Protein AF-A0A7X0R5Z8-F1 (afdb_monomer)

pLDDT: mean 80.59, std 20.73, range [41.16, 98.31]

Radius of gyration: 20.76 Å; Cα contacts (8 Å, |Δi|>4): 63; chains: 1; bounding box: 54×46×44 Å

Secondary structure (DSSP, 8-state):
--SSSSSHHHHHTTSTT-S-SS---TT-HHHHHHHHHHHHHHHHHHHHHHHHHHHS--HHHHHHHHHHHHHHHHHHHHH--HHHHHHHHHHHHHHTT--STT-

Structure (mmCIF, N/CA/C/O backbone):
data_AF-A0A7X0R5Z8-F1
#
_entry.id   AF-A0A7X0R5Z8-F1
#
loop_
_atom_site.group_PDB
_atom_site.id
_atom_site.type_symbol
_atom_site.label_atom_id
_atom_site.label_alt_id
_atom_site.label_comp_id
_atom_site.label_asym_id
_atom_site.label_entity_id
_atom_site.label_seq_id
_atom_site.pdbx_PDB_ins_code
_atom_site.Cartn_x
_atom_site.Cartn_y
_atom_site.Cartn_z
_atom_site.occupancy
_atom_site.B_iso_or_equiv
_atom_site.auth_seq_id
_atom_site.auth_comp_id
_atom_site.auth_asym_id
_atom_site.auth_atom_id
_atom_site.pdbx_PDB_model_num
ATOM 1 N N . MET A 1 1 ? -44.153 -33.534 17.434 1.00 44.78 1 MET A N 1
ATOM 2 C CA . MET A 1 1 ? -42.800 -33.038 17.105 1.00 44.78 1 MET A CA 1
ATOM 3 C C . MET A 1 1 ? -42.801 -31.515 17.206 1.00 44.78 1 MET A C 1
ATOM 5 O O . MET A 1 1 ? -42.947 -30.812 16.221 1.00 44.78 1 MET A O 1
ATOM 9 N N . LYS A 1 2 ? -42.772 -31.022 18.443 1.00 49.31 2 LYS A N 1
ATOM 10 C CA . LYS A 1 2 ? -42.587 -29.617 18.837 1.00 49.31 2 LYS A CA 1
ATOM 11 C C . LYS A 1 2 ? -41.227 -29.592 19.552 1.00 49.31 2 LYS A C 1
ATOM 13 O O . LYS A 1 2 ? -40.881 -30.630 20.099 1.00 49.31 2 LYS A O 1
ATOM 18 N N . HIS A 1 3 ? -40.495 -28.477 19.535 1.00 52.97 3 HIS A N 1
ATOM 19 C CA . HIS A 1 3 ? -39.252 -28.188 20.297 1.00 52.97 3 HIS A CA 1
ATOM 20 C C . HIS A 1 3 ? -37.942 -27.953 19.521 1.00 52.97 3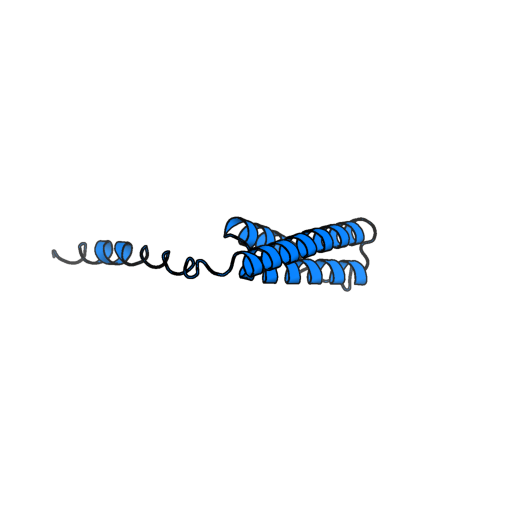 HIS A C 1
ATOM 22 O O . HIS A 1 3 ? -36.965 -27.591 20.162 1.00 52.97 3 HIS A O 1
ATOM 28 N N . LEU A 1 4 ? -37.892 -28.018 18.184 1.00 54.88 4 LEU A N 1
ATOM 29 C CA . LEU A 1 4 ? -36.639 -27.701 17.460 1.00 54.88 4 LEU A CA 1
ATOM 30 C C . LEU A 1 4 ? -36.526 -26.247 16.958 1.00 54.88 4 LEU A C 1
ATOM 32 O O . LEU A 1 4 ? -35.419 -25.768 16.746 1.00 54.88 4 LEU A O 1
ATOM 36 N N . ASN A 1 5 ? -37.628 -25.494 16.862 1.00 53.09 5 ASN A N 1
ATOM 37 C CA . ASN A 1 5 ? -37.590 -24.126 16.313 1.00 53.09 5 ASN A CA 1
ATOM 38 C C . ASN A 1 5 ? -37.266 -23.013 17.322 1.00 53.09 5 ASN A C 1
ATOM 40 O O . ASN A 1 5 ? -37.018 -21.886 16.908 1.00 53.09 5 ASN A O 1
ATOM 44 N N . SER A 1 6 ? -37.271 -23.286 18.630 1.00 51.12 6 SER A N 1
ATOM 45 C CA . SER A 1 6 ? -37.076 -22.227 19.638 1.00 51.12 6 SER A CA 1
ATOM 46 C C . SER A 1 6 ? -35.611 -22.003 20.022 1.00 51.12 6 SER A C 1
ATOM 48 O O . SER A 1 6 ? -35.294 -20.962 20.588 1.00 51.12 6 SER A O 1
ATOM 50 N N . PHE A 1 7 ? -34.719 -22.953 19.722 1.00 53.94 7 PHE A N 1
ATOM 51 C CA . PHE A 1 7 ? -33.297 -22.856 20.074 1.00 53.94 7 PHE A CA 1
ATOM 52 C C . PHE A 1 7 ? -32.477 -22.055 19.055 1.00 53.94 7 PHE A C 1
ATOM 54 O O . PHE A 1 7 ? -31.481 -21.440 19.423 1.00 53.94 7 PHE A O 1
ATOM 61 N N . LEU A 1 8 ? -32.909 -22.006 17.789 1.00 53.72 8 LEU A N 1
ATOM 62 C CA . LEU A 1 8 ? -32.166 -21.313 16.732 1.00 53.72 8 LEU A CA 1
ATOM 63 C C . LEU A 1 8 ? -32.242 -19.781 16.855 1.00 53.72 8 LEU A C 1
ATOM 65 O O . LEU A 1 8 ? -31.286 -19.087 16.527 1.00 53.72 8 LEU A O 1
ATOM 69 N N . LEU A 1 9 ? -33.355 -19.251 17.371 1.00 53.16 9 LEU A N 1
ATOM 70 C CA . LEU A 1 9 ? -33.554 -17.806 17.547 1.00 53.16 9 LEU A CA 1
ATOM 71 C C . LEU A 1 9 ? -32.780 -17.228 18.742 1.00 53.16 9 LEU A C 1
ATOM 73 O O . LEU A 1 9 ? -32.497 -16.035 18.762 1.00 53.16 9 LEU A O 1
ATOM 77 N N . LEU A 1 10 ? -32.398 -18.063 19.713 1.00 51.91 10 LEU A N 1
ATOM 78 C CA . LEU A 1 10 ? -31.675 -17.623 20.912 1.00 51.91 10 LEU A CA 1
ATOM 79 C C . LEU A 1 10 ? -30.160 -17.478 20.663 1.00 51.91 10 LEU A C 1
ATOM 81 O O . LEU A 1 10 ? -29.494 -16.703 21.341 1.00 51.91 10 LEU A O 1
ATOM 85 N N . LEU A 1 11 ? -29.629 -18.166 19.644 1.00 53.34 11 LEU A N 1
ATOM 86 C CA . LEU A 1 11 ? -28.219 -18.103 19.237 1.00 53.34 11 LEU A CA 1
ATOM 87 C C . LEU A 1 11 ? -27.870 -16.853 18.414 1.00 53.34 11 LEU A C 1
ATOM 89 O O . LEU A 1 11 ? -26.731 -16.403 18.459 1.00 53.34 11 LEU A O 1
ATOM 93 N N . VAL A 1 12 ? -28.836 -16.253 17.712 1.00 55.41 12 VAL A N 1
ATOM 94 C CA . VAL A 1 12 ? -28.603 -15.040 16.900 1.00 55.41 12 VAL A CA 1
ATOM 95 C C . VAL A 1 12 ? -28.500 -13.779 17.771 1.00 55.41 12 VAL A C 1
ATOM 97 O O . VAL A 1 12 ? -27.818 -12.830 17.401 1.00 55.41 12 VAL A O 1
ATOM 100 N N . ALA A 1 13 ? -29.093 -13.782 18.970 1.00 52.44 13 ALA A N 1
ATOM 101 C CA . ALA A 1 13 ? -29.025 -12.652 19.900 1.00 52.44 13 ALA A CA 1
ATOM 102 C C . ALA A 1 13 ? -27.712 -12.581 20.710 1.00 52.44 13 ALA A C 1
ATOM 104 O O . ALA A 1 13 ? -27.446 -11.560 21.340 1.00 52.44 13 ALA A O 1
ATOM 105 N N . LEU A 1 14 ? -26.884 -13.636 20.704 1.00 50.44 14 LEU A N 1
ATOM 106 C CA . LEU A 1 14 ? -25.668 -13.702 21.528 1.00 50.44 14 LEU A CA 1
ATOM 107 C C . LEU A 1 14 ? -24.413 -13.101 20.872 1.00 50.44 14 LEU A C 1
ATOM 109 O O . LEU A 1 14 ? -23.417 -12.903 21.563 1.00 50.44 14 LEU A O 1
ATOM 113 N N . PHE A 1 15 ? -24.443 -12.780 19.574 1.00 53.62 15 PHE A N 1
ATOM 114 C CA . PHE A 1 15 ? -23.264 -12.271 18.854 1.00 53.62 15 PHE A CA 1
ATOM 115 C C . PHE A 1 15 ? -23.229 -10.745 18.679 1.00 53.62 15 PHE A C 1
ATOM 117 O O . PHE A 1 15 ? -22.229 -10.215 18.205 1.00 53.62 15 PHE A O 1
ATOM 124 N N . CYS A 1 16 ? -24.257 -10.009 19.114 1.00 48.53 16 CYS A N 1
ATOM 125 C CA . CYS A 1 16 ? -24.248 -8.539 19.060 1.00 48.53 16 CYS A CA 1
ATOM 126 C C . CYS A 1 16 ? -23.546 -7.870 20.258 1.00 48.53 16 CYS A C 1
ATOM 128 O O . CYS A 1 16 ? -23.443 -6.648 20.296 1.00 48.53 16 CYS A O 1
ATOM 130 N N . SER A 1 17 ? -23.037 -8.641 21.225 1.00 51.53 17 SER A N 1
ATOM 131 C CA . SER A 1 17 ? -22.504 -8.104 22.489 1.00 51.53 17 SER A CA 1
ATOM 132 C C . SER A 1 17 ? -20.979 -7.926 22.534 1.00 51.53 17 SER A C 1
ATOM 134 O O . SER A 1 17 ? -20.441 -7.631 23.596 1.00 51.53 17 SER A O 1
ATOM 136 N N . VAL A 1 18 ? -20.264 -8.068 21.411 1.00 51.22 18 VAL A N 1
ATOM 137 C CA . VAL A 1 18 ? -18.798 -7.852 21.329 1.00 51.22 18 VAL A CA 1
ATOM 138 C C . VAL A 1 18 ? -18.397 -6.521 20.676 1.00 51.22 18 VAL A C 1
ATOM 140 O O . VAL A 1 18 ? -17.259 -6.353 20.258 1.00 51.22 18 VAL A O 1
ATOM 143 N N . ALA A 1 19 ? -19.296 -5.534 20.638 1.00 50.84 19 ALA A N 1
ATOM 144 C CA . ALA A 1 19 ? -18.992 -4.184 20.145 1.00 50.84 19 ALA A CA 1
ATOM 145 C C . ALA A 1 19 ? -18.701 -3.155 21.264 1.00 50.84 19 ALA A C 1
ATOM 147 O O . ALA A 1 19 ? -18.894 -1.961 21.059 1.00 50.84 19 ALA A O 1
ATOM 148 N N . LEU A 1 20 ? -18.270 -3.585 22.459 1.00 51.44 20 LEU A N 1
ATOM 149 C CA . LEU A 1 20 ? -18.089 -2.694 23.623 1.00 51.44 20 LEU A CA 1
ATOM 150 C C . LEU A 1 20 ? -16.739 -2.833 24.351 1.00 51.44 20 LEU A C 1
ATOM 152 O O . LEU A 1 20 ? -16.648 -2.550 25.542 1.00 51.44 20 LEU A O 1
ATOM 156 N N . THR A 1 21 ? -15.661 -3.202 23.654 1.00 53.50 21 THR A N 1
ATOM 157 C CA . THR A 1 21 ? -14.296 -3.100 24.213 1.00 53.50 21 THR A CA 1
ATOM 158 C C . THR A 1 21 ? -13.301 -2.503 23.212 1.00 53.50 21 THR A C 1
ATOM 160 O O . THR A 1 21 ? -12.279 -3.102 22.904 1.00 53.50 21 THR A O 1
ATOM 163 N N . SER A 1 22 ? -13.593 -1.316 22.684 1.00 44.59 22 SER A N 1
ATOM 164 C CA . SER A 1 22 ? -12.546 -0.412 22.180 1.00 44.59 22 SER A CA 1
ATOM 165 C C . SER A 1 22 ? -12.940 1.040 22.433 1.00 44.59 22 SER A C 1
ATOM 167 O O . SER 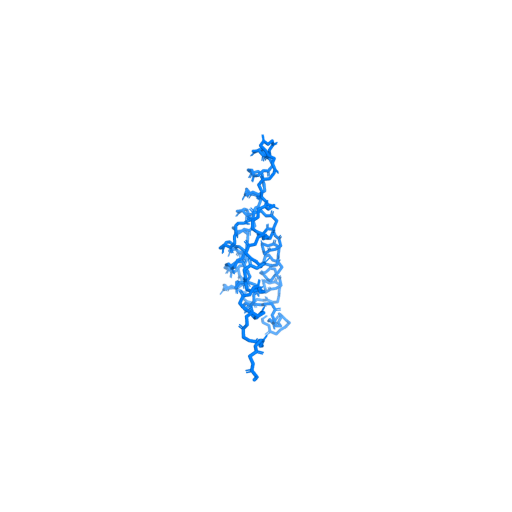A 1 22 ? -12.990 1.863 21.530 1.00 44.59 22 SER A O 1
ATOM 169 N N . CYS A 1 23 ? -13.296 1.341 23.676 1.00 54.62 23 CYS A N 1
ATOM 170 C CA . CYS A 1 23 ? -13.256 2.706 24.185 1.00 54.62 23 CYS A CA 1
ATOM 171 C C . CYS A 1 23 ? -12.991 2.623 25.692 1.00 54.62 23 CYS A C 1
ATOM 173 O O . CYS A 1 23 ? -13.857 2.872 26.525 1.00 54.62 23 CYS A O 1
ATOM 175 N N . LEU A 1 24 ? -11.811 2.104 26.035 1.00 44.31 24 LEU A N 1
ATOM 176 C CA . LEU A 1 24 ? -11.250 2.173 27.378 1.00 44.31 24 LEU A CA 1
ATOM 177 C C . LEU A 1 24 ? -10.036 3.087 27.283 1.00 44.31 24 LEU A C 1
ATOM 179 O O . LEU A 1 24 ? -9.053 2.709 26.654 1.00 44.31 24 LEU A O 1
ATOM 183 N N . GLY A 1 25 ? -10.116 4.250 27.923 1.00 41.25 25 GLY A N 1
ATOM 184 C CA . GLY A 1 25 ? -8.945 5.069 28.219 1.00 41.25 25 GLY A CA 1
ATOM 185 C C . GLY A 1 25 ? -9.080 6.507 27.756 1.00 41.25 25 GLY A C 1
ATOM 186 O O . GLY A 1 25 ? -8.553 6.882 26.717 1.00 41.25 25 GLY A O 1
ATOM 187 N N . ASP A 1 26 ? -9.734 7.308 28.586 1.00 43.34 26 ASP A N 1
ATOM 188 C CA . ASP A 1 26 ? -9.807 8.774 28.553 1.00 43.34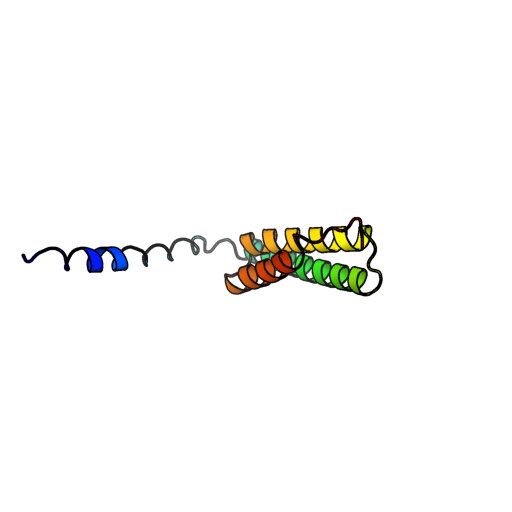 26 ASP A CA 1
ATOM 189 C C . ASP A 1 26 ? -8.433 9.423 28.891 1.00 43.34 26 ASP A C 1
ATOM 191 O O . ASP A 1 26 ? -8.351 10.366 29.668 1.00 43.34 26 ASP A O 1
ATOM 195 N N . ASP A 1 27 ? -7.332 8.858 28.370 1.00 41.16 27 ASP A N 1
ATOM 196 C CA . ASP A 1 27 ? -5.936 9.205 28.715 1.00 41.16 27 ASP A CA 1
ATOM 197 C C . ASP A 1 27 ? -4.978 9.173 27.494 1.00 41.16 27 ASP A C 1
ATOM 199 O O . ASP A 1 27 ? -3.761 9.300 27.630 1.00 41.16 27 ASP A O 1
ATOM 203 N N . ASP A 1 28 ? -5.510 8.992 26.276 1.00 48.00 28 ASP A N 1
ATOM 204 C CA . ASP A 1 28 ? -4.735 8.767 25.041 1.00 48.00 28 ASP A CA 1
ATOM 205 C C . ASP A 1 28 ? -4.936 9.855 23.968 1.00 48.00 28 ASP A C 1
ATOM 207 O O . ASP A 1 28 ? -4.643 9.629 22.794 1.00 48.00 28 ASP A O 1
ATOM 211 N N . GLU A 1 29 ? -5.390 11.061 24.325 1.00 51.78 29 GLU A N 1
ATOM 212 C CA . GLU A 1 29 ? -5.560 12.136 23.332 1.00 51.78 29 GLU A CA 1
ATOM 213 C C . GLU A 1 29 ? -4.264 12.463 22.567 1.00 51.78 29 GLU A C 1
ATOM 215 O O . GLU A 1 29 ? -4.323 12.742 21.370 1.00 51.78 29 GLU A O 1
ATOM 220 N N . ASP A 1 30 ? -3.096 12.372 23.210 1.00 52.53 30 ASP A N 1
ATOM 221 C CA . ASP A 1 30 ? -1.807 12.613 22.547 1.00 52.53 30 ASP A CA 1
ATOM 222 C C . ASP A 1 30 ? -1.322 11.407 21.725 1.00 52.53 30 ASP A C 1
ATOM 224 O O . ASP A 1 30 ? -0.769 11.581 20.635 1.00 52.53 30 ASP A O 1
ATOM 228 N N . LYS A 1 31 ? -1.576 10.170 22.181 1.00 53.31 31 LYS A N 1
ATOM 229 C CA . LYS A 1 31 ? -1.209 8.966 21.414 1.00 53.31 31 LYS A CA 1
ATOM 230 C C . LYS A 1 31 ? -2.113 8.768 20.201 1.00 53.31 31 LYS A C 1
ATOM 232 O O . LYS A 1 31 ? -1.622 8.405 19.137 1.00 53.31 31 LYS A O 1
ATOM 237 N N . GLY A 1 32 ? -3.411 9.040 20.336 1.00 61.34 32 GLY A N 1
ATOM 238 C CA . GLY A 1 32 ? -4.386 8.973 19.248 1.00 61.34 32 GLY A CA 1
ATOM 239 C C . GLY A 1 32 ? -4.117 10.013 18.159 1.00 61.34 32 GLY A C 1
ATOM 240 O O . GLY A 1 32 ? -4.146 9.670 16.975 1.00 61.34 32 GLY A O 1
ATOM 241 N N . LYS A 1 33 ? -3.763 11.252 18.542 1.00 68.88 33 LYS A N 1
ATOM 242 C CA . LYS A 1 33 ? -3.339 12.302 17.596 1.00 68.88 33 LYS A CA 1
ATOM 243 C C . LYS A 1 33 ? -2.082 11.885 16.832 1.00 68.88 33 LYS A C 1
ATOM 245 O O . LYS A 1 33 ? -2.107 11.887 15.605 1.00 68.88 33 LYS A O 1
ATOM 250 N N . SER A 1 34 ? -1.049 11.406 17.528 1.00 85.25 34 SER A N 1
ATOM 251 C CA . SER A 1 34 ? 0.180 10.915 16.886 1.00 85.25 34 SER A CA 1
ATOM 252 C C . SER A 1 34 ? -0.071 9.707 15.965 1.00 85.25 34 SER A C 1
ATOM 254 O O . SER A 1 34 ? 0.456 9.656 14.855 1.00 85.25 34 SER A O 1
ATOM 256 N N . CYS A 1 35 ? -0.940 8.767 16.358 1.00 88.06 35 CYS A N 1
ATOM 257 C CA . CYS A 1 35 ? -1.301 7.605 15.534 1.00 88.06 35 CYS A CA 1
ATOM 258 C C . CYS A 1 35 ? -1.977 8.031 14.221 1.00 88.06 35 CYS A C 1
ATOM 260 O O . CYS A 1 35 ? -1.627 7.538 13.146 1.00 88.06 35 CYS A O 1
ATOM 262 N N . MET A 1 36 ? -2.928 8.968 14.302 1.00 90.94 36 MET A N 1
ATOM 263 C CA . MET A 1 36 ? -3.640 9.497 13.138 1.00 90.94 36 MET A CA 1
ATOM 264 C C . MET A 1 36 ? -2.749 10.361 12.244 1.00 90.94 36 MET A C 1
ATOM 266 O O . MET A 1 36 ? -2.877 10.309 11.021 1.00 90.94 36 MET A O 1
ATOM 270 N N . GLU A 1 37 ? -1.821 11.126 12.816 1.00 93.06 37 GLU A N 1
ATOM 271 C CA . GLU A 1 37 ? -0.814 11.873 12.058 1.00 93.06 37 GLU A CA 1
ATOM 272 C C . GLU A 1 37 ? 0.100 10.938 11.261 1.00 93.06 37 GLU A C 1
ATOM 274 O O . GLU A 1 37 ? 0.299 11.144 10.062 1.00 93.06 37 GLU A O 1
ATOM 279 N N . GLU A 1 38 ? 0.593 9.865 11.884 1.00 93.25 38 GLU A N 1
ATOM 280 C CA . GLU A 1 38 ? 1.393 8.843 11.206 1.00 93.25 38 GLU A CA 1
ATOM 281 C C . GLU A 1 38 ? 0.596 8.115 10.115 1.00 93.25 38 GLU A C 1
ATOM 283 O O . GLU A 1 38 ? 1.124 7.855 9.030 1.00 93.25 38 GLU A O 1
ATOM 288 N N . LEU A 1 39 ? -0.684 7.817 10.365 1.00 93.56 39 LEU A N 1
ATOM 289 C CA . LEU A 1 39 ? -1.572 7.223 9.366 1.00 93.56 39 LEU A CA 1
ATOM 290 C C . LEU A 1 39 ? -1.748 8.144 8.151 1.00 93.56 39 LEU A C 1
ATOM 292 O O . LEU A 1 39 ? -1.616 7.697 7.011 1.00 93.56 39 LEU A O 1
ATOM 296 N N . ASN A 1 40 ? -1.997 9.434 8.382 1.00 93.38 40 ASN A N 1
ATOM 297 C CA . ASN A 1 40 ? -2.138 10.430 7.320 1.00 93.38 40 ASN A CA 1
ATOM 298 C C . ASN A 1 40 ? -0.831 10.630 6.539 1.00 93.38 40 ASN A C 1
ATOM 300 O O . ASN A 1 40 ? -0.853 10.768 5.313 1.00 93.38 40 ASN A O 1
ATOM 304 N N . ALA A 1 41 ? 0.315 10.605 7.223 1.00 95.62 41 ALA A N 1
ATOM 305 C CA . ALA A 1 41 ? 1.619 10.656 6.575 1.00 95.62 41 ALA A CA 1
ATOM 306 C C . ALA A 1 41 ? 1.829 9.444 5.653 1.00 95.62 41 ALA A C 1
ATOM 308 O O . ALA A 1 41 ? 2.236 9.613 4.502 1.00 95.62 41 ALA A O 1
ATOM 309 N N . LEU A 1 42 ? 1.481 8.237 6.110 1.00 96.25 42 LEU A N 1
ATOM 310 C CA . LEU A 1 42 ? 1.539 7.030 5.282 1.00 96.25 42 LEU A CA 1
ATOM 311 C C . LEU A 1 42 ? 0.564 7.078 4.103 1.00 96.25 42 LEU A C 1
ATOM 313 O O . LEU A 1 42 ? 0.941 6.667 3.009 1.00 96.25 42 LEU A O 1
ATOM 317 N N . ALA A 1 43 ? -0.639 7.630 4.278 1.00 94.44 43 ALA A N 1
ATOM 318 C CA . ALA A 1 43 ? -1.583 7.829 3.178 1.00 94.44 43 ALA A CA 1
ATOM 319 C C . ALA A 1 43 ? -0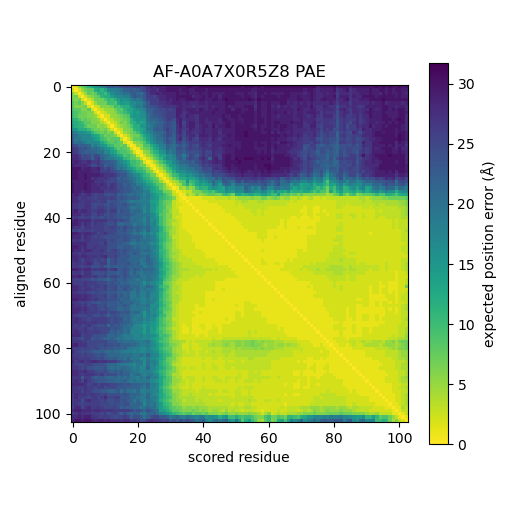.989 8.730 2.079 1.00 94.44 43 ALA A C 1
ATOM 321 O O . ALA A 1 43 ? -1.058 8.398 0.893 1.00 94.44 43 ALA A O 1
ATOM 322 N N . LYS A 1 44 ? -0.342 9.840 2.469 1.00 97.19 44 LYS A 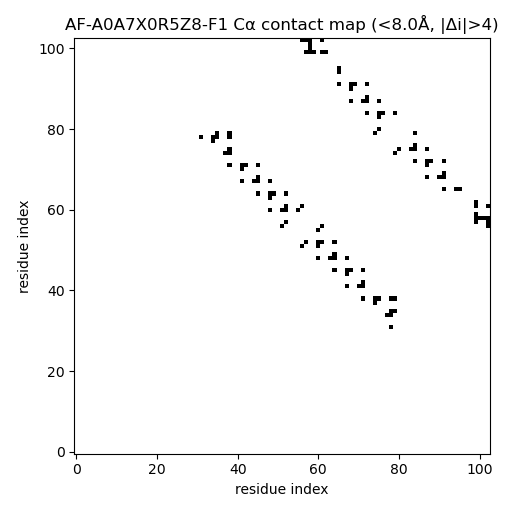N 1
ATOM 323 C CA . LYS A 1 44 ? 0.348 10.751 1.541 1.00 97.19 44 LYS A CA 1
ATOM 324 C C . LYS A 1 44 ? 1.494 10.053 0.813 1.00 97.19 44 LYS A C 1
ATOM 326 O O . LYS A 1 44 ? 1.589 10.155 -0.406 1.00 97.19 44 LYS A O 1
ATOM 331 N N . VAL A 1 45 ? 2.334 9.320 1.543 1.00 97.62 45 VAL A N 1
ATOM 332 C CA . VAL A 1 45 ? 3.452 8.569 0.954 1.00 97.62 45 VAL A CA 1
ATOM 333 C C . VAL A 1 45 ? 2.940 7.496 -0.010 1.00 97.62 45 VAL A C 1
ATOM 335 O O . VAL A 1 45 ? 3.470 7.366 -1.111 1.00 97.62 45 VAL A O 1
ATOM 338 N N . ASN A 1 46 ? 1.878 6.771 0.350 1.00 97.19 46 ASN A N 1
ATOM 339 C CA . ASN A 1 46 ? 1.264 5.776 -0.526 1.00 97.19 46 ASN A CA 1
ATOM 340 C C . ASN A 1 46 ? 0.742 6.403 -1.827 1.00 97.19 46 ASN A C 1
ATOM 342 O O . ASN A 1 46 ? 0.979 5.874 -2.914 1.00 97.19 46 ASN A O 1
ATOM 346 N N . TYR A 1 47 ? 0.095 7.567 -1.736 1.00 96.88 47 TYR A N 1
ATOM 347 C CA . TYR A 1 47 ? -0.336 8.326 -2.909 1.00 96.88 47 TYR A CA 1
ATOM 348 C C . TYR A 1 47 ? 0.849 8.756 -3.788 1.00 96.88 47 TYR A C 1
ATOM 350 O O . TYR A 1 47 ? 0.827 8.543 -4.998 1.00 96.88 47 TYR A O 1
ATOM 358 N N . GLU A 1 48 ? 1.914 9.297 -3.192 1.00 98.31 48 GLU A N 1
ATOM 359 C CA . GLU A 1 48 ? 3.125 9.695 -3.921 1.00 98.31 48 GLU A CA 1
A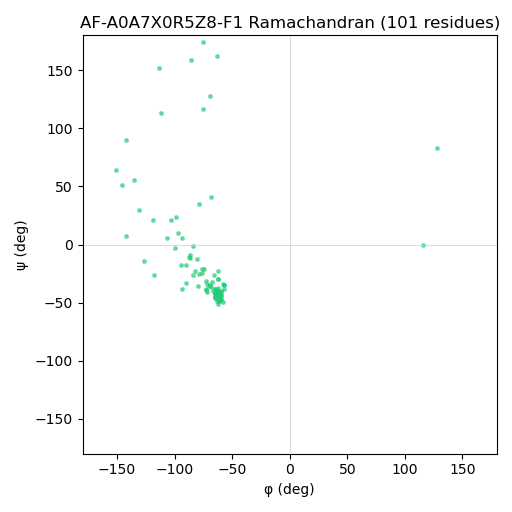TOM 360 C C . GLU A 1 48 ? 3.775 8.510 -4.654 1.00 98.31 48 GLU A C 1
ATOM 362 O O . GLU A 1 48 ? 4.181 8.653 -5.807 1.00 98.31 48 GLU A O 1
ATOM 367 N N . LYS A 1 49 ? 3.839 7.326 -4.031 1.00 98.00 49 LYS A N 1
ATOM 368 C CA . LYS A 1 49 ? 4.374 6.114 -4.676 1.00 98.00 49 LYS A CA 1
ATOM 369 C C . LYS A 1 49 ? 3.449 5.542 -5.741 1.00 98.00 49 LYS A C 1
ATOM 371 O O . LYS A 1 49 ? 3.937 5.093 -6.774 1.00 98.00 49 LYS A O 1
ATOM 376 N N . THR A 1 50 ? 2.138 5.646 -5.547 1.00 97.25 50 THR A N 1
ATOM 377 C CA . THR A 1 50 ? 1.153 5.308 -6.582 1.00 97.25 50 THR A CA 1
ATOM 378 C C . THR A 1 50 ? 1.328 6.196 -7.815 1.00 97.25 50 THR A C 1
ATOM 380 O O . THR A 1 50 ? 1.354 5.695 -8.936 1.00 97.25 50 THR A O 1
ATOM 383 N N . LEU A 1 51 ? 1.517 7.508 -7.628 1.00 98.12 51 LEU A N 1
ATOM 384 C CA . LEU A 1 51 ? 1.809 8.428 -8.730 1.00 98.12 51 LEU A CA 1
ATOM 385 C C . LEU A 1 51 ? 3.152 8.130 -9.399 1.00 98.12 51 LEU A C 1
ATOM 387 O O . LEU A 1 51 ? 3.234 8.173 -10.624 1.00 98.12 51 LEU A O 1
ATOM 391 N N . ALA A 1 52 ? 4.197 7.841 -8.620 1.00 97.94 52 ALA A N 1
ATOM 392 C CA . ALA A 1 52 ? 5.507 7.492 -9.164 1.00 97.94 52 ALA A CA 1
ATOM 393 C C . ALA A 1 52 ? 5.410 6.266 -10.081 1.00 97.94 52 ALA A C 1
ATOM 395 O O . ALA A 1 52 ? 5.829 6.342 -11.230 1.00 97.94 52 ALA A O 1
ATOM 396 N N . PHE A 1 53 ? 4.758 5.195 -9.620 1.00 97.12 53 PHE A N 1
A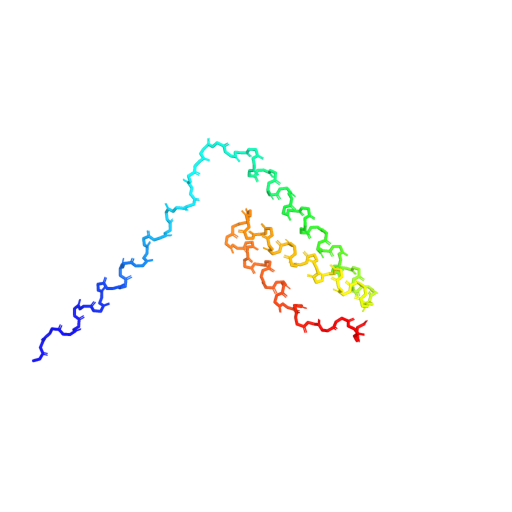TOM 397 C CA . PHE A 1 53 ? 4.509 4.006 -10.432 1.00 97.12 53 PHE A CA 1
ATOM 398 C C . PHE A 1 53 ? 3.615 4.292 -11.649 1.00 97.12 53 PHE A C 1
ATOM 400 O O . PHE A 1 53 ? 3.891 3.817 -12.744 1.00 97.12 53 PHE A O 1
ATOM 407 N N . SER A 1 54 ? 2.570 5.111 -11.496 1.00 96.69 54 SER A N 1
ATOM 408 C CA . SER A 1 54 ? 1.697 5.483 -12.618 1.00 96.69 54 SER A CA 1
ATOM 409 C C . SER A 1 54 ? 2.429 6.255 -13.720 1.00 96.69 54 SER A C 1
ATOM 411 O O . SER A 1 54 ? 2.006 6.193 -14.873 1.00 96.69 54 SER A O 1
ATOM 413 N N . ASN A 1 55 ? 3.465 7.018 -13.369 1.00 97.94 55 ASN A N 1
ATOM 414 C CA . ASN A 1 55 ? 4.256 7.796 -14.321 1.00 97.94 55 ASN A CA 1
ATOM 415 C C . ASN A 1 55 ? 5.444 7.002 -14.882 1.00 97.94 55 ASN A C 1
ATOM 417 O O . ASN A 1 55 ? 5.824 7.215 -16.030 1.00 97.94 55 ASN A O 1
ATOM 421 N N . ASP A 1 56 ? 6.028 6.118 -14.074 1.00 97.38 56 ASP A N 1
ATOM 422 C CA . ASP A 1 56 ? 7.206 5.321 -14.401 1.00 97.38 56 ASP A CA 1
ATOM 423 C C . ASP A 1 56 ? 7.055 3.908 -13.804 1.00 97.38 56 ASP A C 1
ATOM 425 O O . ASP A 1 56 ? 7.421 3.683 -12.645 1.00 97.38 56 ASP A O 1
ATOM 429 N N . PRO A 1 57 ? 6.468 2.952 -14.546 1.00 95.62 57 PRO A N 1
ATOM 430 C CA . PRO A 1 57 ? 5.996 1.685 -13.994 1.00 95.62 57 PRO A CA 1
ATOM 431 C C . PRO A 1 57 ? 7.099 0.648 -13.747 1.00 95.62 57 PRO A C 1
ATOM 433 O O . PRO A 1 57 ? 6.839 -0.535 -13.867 1.00 95.62 57 PRO A O 1
ATOM 436 N N . THR A 1 58 ? 8.304 1.062 -13.361 1.00 96.69 58 THR A N 1
ATOM 437 C CA . THR A 1 58 ? 9.439 0.160 -13.113 1.00 96.69 58 THR A CA 1
ATOM 438 C C . THR A 1 58 ? 9.201 -0.815 -11.950 1.00 96.69 58 THR A C 1
ATOM 440 O O . THR A 1 58 ? 8.398 -0.524 -11.047 1.00 96.69 58 THR A O 1
ATOM 443 N N . PRO A 1 59 ? 9.985 -1.912 -11.863 1.00 97.06 59 PRO A N 1
ATOM 444 C CA . PRO A 1 59 ? 9.902 -2.854 -10.749 1.00 97.06 59 PRO A CA 1
ATOM 445 C C . PRO A 1 59 ? 10.114 -2.190 -9.387 1.00 97.06 59 PRO A C 1
ATOM 447 O O . PRO A 1 59 ? 9.422 -2.498 -8.418 1.00 97.06 59 PRO A O 1
ATOM 450 N N . GLU A 1 60 ? 11.040 -1.231 -9.319 1.00 97.12 60 GLU A N 1
ATOM 451 C CA . GLU A 1 60 ? 11.337 -0.477 -8.100 1.00 97.12 60 GLU A CA 1
ATOM 452 C C . GLU A 1 60 ? 10.135 0.361 -7.645 1.00 97.12 60 GLU A C 1
ATOM 454 O O . GLU A 1 60 ? 9.763 0.323 -6.470 1.00 97.12 60 GLU A O 1
ATOM 459 N N . ASN A 1 61 ? 9.483 1.078 -8.566 1.00 97.62 61 ASN A N 1
ATOM 460 C CA . ASN A 1 61 ? 8.310 1.885 -8.234 1.00 97.62 61 ASN A CA 1
ATOM 461 C C . ASN A 1 61 ? 7.094 1.016 -7.879 1.00 97.62 61 ASN A C 1
ATOM 463 O O . ASN A 1 61 ? 6.328 1.378 -6.983 1.00 97.62 61 ASN A O 1
ATOM 467 N N . CYS A 1 62 ? 6.943 -0.145 -8.523 1.00 97.38 62 CYS A N 1
ATOM 468 C CA . CYS A 1 62 ? 5.910 -1.126 -8.195 1.00 97.38 62 CYS A CA 1
ATOM 469 C C . CYS A 1 62 ? 6.078 -1.663 -6.766 1.00 97.38 62 CYS A C 1
ATOM 471 O O . CYS A 1 62 ? 5.138 -1.609 -5.966 1.00 97.38 62 CYS A O 1
ATOM 473 N N . GLU A 1 63 ? 7.284 -2.115 -6.410 1.00 97.56 63 GLU A N 1
ATOM 474 C CA . GLU A 1 63 ? 7.589 -2.615 -5.065 1.00 97.56 63 GLU A CA 1
ATOM 475 C C . GLU A 1 63 ? 7.450 -1.514 -4.007 1.00 97.56 63 GLU A C 1
ATOM 477 O O . GLU A 1 63 ? 6.874 -1.741 -2.939 1.00 97.56 63 GLU A O 1
ATOM 482 N N . ALA A 1 64 ? 7.895 -0.289 -4.311 1.00 97.69 64 ALA A N 1
ATOM 483 C CA . ALA A 1 64 ? 7.728 0.852 -3.418 1.00 97.69 64 ALA A CA 1
ATOM 484 C C . ALA A 1 64 ? 6.247 1.148 -3.135 1.00 97.69 64 ALA A C 1
ATOM 486 O O . ALA A 1 64 ? 5.880 1.321 -1.973 1.00 97.69 64 ALA A O 1
ATOM 487 N N . MET A 1 65 ? 5.397 1.159 -4.168 1.00 97.38 65 MET A N 1
ATOM 488 C CA . MET A 1 65 ? 3.950 1.351 -4.028 1.00 97.38 65 MET A CA 1
ATOM 489 C C . MET A 1 65 ? 3.301 0.220 -3.215 1.00 97.38 65 MET A C 1
ATOM 491 O O . MET A 1 65 ? 2.560 0.492 -2.269 1.00 97.38 65 MET A O 1
ATOM 495 N N . LYS A 1 66 ? 3.597 -1.052 -3.527 1.00 97.31 66 LYS A N 1
ATOM 496 C CA . LYS A 1 66 ? 3.058 -2.206 -2.778 1.00 97.31 66 LYS A CA 1
ATOM 497 C C . LYS A 1 66 ? 3.451 -2.165 -1.308 1.00 97.31 66 LYS A C 1
ATOM 499 O O . LYS A 1 66 ? 2.618 -2.410 -0.429 1.00 97.31 66 LYS A O 1
ATOM 504 N N . LYS A 1 67 ? 4.713 -1.832 -1.029 1.00 97.38 67 L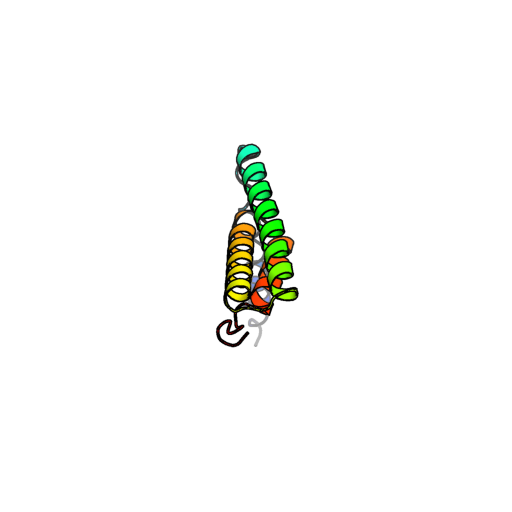YS A N 1
ATOM 505 C CA . LYS A 1 67 ? 5.204 -1.694 0.338 1.00 97.38 67 LYS A CA 1
ATOM 506 C C . LYS A 1 67 ? 4.445 -0.594 1.078 1.00 97.38 67 LYS A C 1
ATOM 508 O O . LYS A 1 67 ? 3.958 -0.843 2.177 1.00 97.38 67 LYS A O 1
ATOM 513 N N . THR A 1 68 ? 4.293 0.592 0.488 1.00 97.31 68 THR A N 1
ATOM 514 C CA . THR A 1 68 ? 3.605 1.707 1.158 1.00 97.31 68 THR A CA 1
ATOM 515 C C . THR A 1 68 ? 2.114 1.460 1.350 1.00 97.31 68 THR A C 1
ATOM 517 O O . THR A 1 68 ? 1.577 1.872 2.374 1.00 97.31 68 THR A O 1
ATOM 520 N N . ALA A 1 69 ? 1.455 0.735 0.442 1.00 97.50 69 ALA A N 1
ATOM 521 C CA . ALA A 1 69 ? 0.065 0.318 0.624 1.00 97.50 69 ALA A CA 1
ATOM 522 C C . ALA A 1 69 ? -0.080 -0.680 1.783 1.00 97.50 69 ALA A C 1
ATOM 524 O O . ALA A 1 69 ? -1.003 -0.575 2.590 1.00 97.50 69 ALA A O 1
ATOM 525 N N . THR A 1 70 ? 0.872 -1.611 1.911 1.00 97.75 70 THR A N 1
ATOM 526 C CA . THR A 1 70 ? 0.927 -2.563 3.031 1.00 97.75 70 THR A CA 1
ATOM 527 C C . THR A 1 70 ? 1.163 -1.846 4.361 1.00 97.75 70 THR A C 1
ATOM 529 O O . THR A 1 70 ? 0.465 -2.113 5.340 1.00 97.75 70 THR A O 1
ATOM 532 N N . ASP A 1 71 ? 2.114 -0.909 4.403 1.00 97.19 71 ASP A N 1
ATOM 533 C CA . ASP A 1 71 ? 2.410 -0.106 5.593 1.00 97.19 71 ASP A CA 1
ATOM 534 C C . ASP A 1 71 ? 1.197 0.751 5.995 1.00 97.19 71 ASP A C 1
ATOM 536 O O . ASP A 1 71 ? 0.817 0.778 7.168 1.00 97.19 71 ASP A O 1
ATOM 540 N N . PHE A 1 72 ? 0.540 1.386 5.018 1.00 96.00 72 PHE A N 1
ATOM 541 C CA . PHE A 1 72 ? -0.682 2.158 5.228 1.00 96.00 72 PHE A CA 1
ATOM 542 C C . PHE A 1 72 ? -1.817 1.294 5.791 1.00 96.00 72 PHE A C 1
ATOM 544 O O . PHE A 1 72 ? -2.404 1.663 6.806 1.00 96.00 72 PHE A O 1
ATOM 551 N N . PHE A 1 73 ? -2.082 0.115 5.218 1.00 97.44 73 PHE A N 1
ATOM 552 C CA . PHE A 1 73 ? -3.090 -0.818 5.734 1.00 97.44 73 PHE A CA 1
ATOM 553 C C . PHE A 1 73 ? -2.779 -1.295 7.157 1.00 97.44 73 PHE A C 1
ATOM 555 O O . PHE A 1 73 ? -3.651 -1.290 8.030 1.00 97.44 73 PHE A O 1
ATOM 562 N N . ASN A 1 74 ? -1.525 -1.657 7.431 1.00 96.69 74 ASN A N 1
ATOM 563 C CA . ASN A 1 74 ? -1.113 -2.079 8.766 1.00 96.69 74 ASN A CA 1
ATOM 564 C C . ASN A 1 74 ? -1.282 -0.961 9.798 1.00 96.69 74 ASN A C 1
ATOM 566 O O . ASN A 1 74 ? -1.686 -1.241 10.928 1.00 96.69 74 ASN A O 1
ATOM 570 N N . LYS A 1 75 ? -1.018 0.295 9.419 1.00 95.75 75 LYS A N 1
ATOM 571 C CA . LYS A 1 75 ? -1.258 1.445 10.293 1.00 95.75 75 LYS A CA 1
ATOM 572 C C . LYS A 1 75 ? -2.746 1.756 10.437 1.00 95.75 75 LYS A C 1
ATOM 574 O O . LYS A 1 75 ? -3.187 2.045 11.546 1.00 95.75 75 LYS A O 1
ATOM 579 N N . ALA A 1 76 ? -3.537 1.623 9.372 1.00 95.00 76 ALA A N 1
ATOM 580 C CA . ALA A 1 76 ? -4.988 1.793 9.420 1.00 95.00 76 ALA A CA 1
ATOM 581 C C . ALA A 1 76 ? -5.622 0.798 10.400 1.00 95.00 76 ALA A C 1
ATOM 583 O O . ALA A 1 76 ? -6.460 1.187 11.200 1.00 95.00 76 ALA A O 1
ATOM 584 N N . LYS A 1 77 ? -5.147 -0.453 10.442 1.00 95.88 77 LYS A N 1
ATOM 585 C CA . LYS A 1 77 ? -5.580 -1.439 11.447 1.00 95.88 77 LYS A CA 1
ATOM 586 C C . LYS A 1 77 ? -5.264 -1.060 12.897 1.00 95.88 77 LYS A C 1
ATOM 588 O O . LYS A 1 77 ? -5.871 -1.622 13.802 1.00 95.88 77 LYS A O 1
ATOM 593 N N . GLN A 1 78 ? -4.274 -0.198 13.123 1.00 93.94 78 GLN A N 1
ATOM 594 C CA . GLN A 1 78 ? -3.861 0.231 14.462 1.00 93.94 78 GLN A CA 1
ATOM 595 C C . GLN A 1 78 ? -4.564 1.519 14.895 1.00 93.94 78 GLN A C 1
ATOM 597 O O . GLN A 1 78 ? -4.888 1.657 16.069 1.00 93.94 78 GLN A O 1
ATOM 602 N N . CYS A 1 79 ? -4.762 2.456 13.964 1.00 91.19 79 CYS A N 1
ATOM 603 C CA . CYS A 1 79 ? -5.203 3.819 14.271 1.00 91.19 79 CYS A CA 1
ATOM 604 C C . CYS A 1 79 ? -6.562 4.193 13.662 1.00 91.19 79 CYS A C 1
ATOM 606 O O . CYS A 1 79 ? -7.210 5.110 14.152 1.00 91.19 79 CYS A O 1
ATOM 608 N N . GLY A 1 80 ? -6.949 3.562 12.553 1.00 89.38 80 GLY A N 1
ATOM 609 C CA . GLY A 1 80 ? -8.094 3.959 11.739 1.00 89.38 80 GLY A CA 1
ATOM 610 C C . GLY A 1 80 ? -9.415 3.374 12.229 1.00 89.38 80 GLY A C 1
ATOM 611 O O . GLY A 1 80 ? -9.460 2.350 12.911 1.00 89.38 80 GLY A O 1
ATOM 612 N N . ASP A 1 81 ? -10.510 4.020 11.835 1.00 90.31 81 ASP A N 1
ATOM 613 C CA . ASP A 1 81 ? -11.848 3.456 11.992 1.00 90.31 81 ASP A CA 1
ATOM 614 C C . ASP A 1 81 ? -12.127 2.346 10.957 1.00 90.31 81 ASP A C 1
ATOM 616 O O . ASP A 1 81 ? -11.335 2.082 10.048 1.00 90.31 81 ASP A O 1
ATOM 620 N N . ALA A 1 82 ? -13.280 1.687 11.082 1.00 92.00 82 ALA A N 1
ATOM 621 C CA . ALA A 1 82 ? -13.669 0.595 10.190 1.00 92.00 82 ALA A CA 1
ATOM 622 C C . ALA A 1 82 ? -13.702 0.998 8.702 1.00 92.00 82 ALA A C 1
ATOM 624 O O . ALA A 1 82 ? -13.334 0.190 7.850 1.00 92.00 82 ALA A O 1
ATOM 625 N N . ASN A 1 83 ? -14.087 2.239 8.384 1.00 90.75 83 ASN A N 1
ATOM 626 C CA . ASN A 1 83 ? -14.141 2.715 7.001 1.00 90.75 83 ASN A CA 1
ATOM 627 C C . ASN A 1 83 ? -12.728 2.927 6.445 1.00 90.75 83 ASN A C 1
ATOM 629 O O . ASN A 1 83 ? -12.453 2.574 5.300 1.00 90.75 83 ASN A O 1
ATOM 633 N N . MET A 1 84 ? -11.817 3.474 7.255 1.00 91.12 84 MET A N 1
ATOM 634 C CA . MET A 1 84 ? -10.415 3.656 6.870 1.00 91.12 84 MET A CA 1
ATOM 635 C C . MET A 1 84 ? -9.705 2.320 6.663 1.00 91.12 84 MET A C 1
ATOM 637 O O . MET A 1 84 ? -8.957 2.168 5.697 1.00 91.12 84 MET A O 1
ATOM 641 N N . ILE A 1 85 ? -9.955 1.346 7.543 1.00 94.19 85 ILE A N 1
ATOM 642 C CA . ILE A 1 85 ? -9.413 -0.009 7.407 1.00 94.19 85 ILE A CA 1
ATOM 643 C C . ILE A 1 85 ? -9.907 -0.637 6.106 1.00 94.19 85 ILE A C 1
ATOM 645 O O . ILE A 1 85 ? -9.088 -1.139 5.339 1.00 94.19 85 ILE A O 1
ATOM 649 N N . GLN A 1 86 ? -11.212 -0.556 5.832 1.00 94.56 86 GLN A N 1
ATOM 650 C CA . GLN A 1 86 ? -11.792 -1.090 4.603 1.00 94.56 86 GLN A CA 1
ATOM 651 C C . GLN A 1 86 ? -11.181 -0.434 3.355 1.00 94.56 86 GLN A C 1
ATOM 653 O O . GLN A 1 86 ? -10.762 -1.135 2.438 1.00 94.56 86 GLN A O 1
ATOM 658 N N . ALA A 1 87 ? -11.061 0.895 3.329 1.00 91.88 87 ALA A N 1
ATOM 659 C CA . ALA A 1 87 ? -10.474 1.606 2.193 1.00 91.88 87 ALA A CA 1
ATOM 660 C C . ALA A 1 87 ? -8.998 1.228 1.961 1.00 91.88 87 ALA A C 1
ATOM 662 O O . ALA A 1 87 ? -8.565 1.044 0.821 1.00 91.88 87 ALA A O 1
ATOM 663 N N . ALA A 1 88 ? -8.215 1.087 3.035 1.00 94.88 88 ALA A N 1
ATOM 664 C CA . ALA A 1 88 ? -6.822 0.661 2.943 1.00 94.88 88 ALA A CA 1
ATOM 665 C C . ALA A 1 88 ? -6.695 -0.809 2.500 1.00 94.88 88 ALA A C 1
ATOM 667 O O . ALA A 1 88 ? -5.799 -1.147 1.725 1.00 94.88 88 ALA A O 1
ATOM 668 N N . GLU A 1 89 ? -7.608 -1.674 2.946 1.00 96.75 89 GLU A N 1
ATOM 669 C CA . GLU A 1 89 ? -7.679 -3.074 2.532 1.00 96.75 89 GLU A CA 1
ATOM 670 C C . GLU A 1 89 ? -8.019 -3.216 1.046 1.00 96.75 89 GLU A C 1
ATOM 672 O O . GLU A 1 89 ? -7.364 -3.980 0.339 1.00 96.75 89 GLU A O 1
ATOM 677 N N . GLU A 1 90 ? -9.004 -2.467 0.548 1.00 94.88 90 GLU A N 1
ATOM 678 C CA . GLU A 1 90 ? -9.367 -2.443 -0.873 1.00 94.88 90 GLU A CA 1
ATOM 679 C C . GLU A 1 90 ? -8.191 -1.973 -1.740 1.00 94.88 90 GLU A C 1
ATOM 681 O O . GLU A 1 90 ? -7.883 -2.601 -2.757 1.00 94.88 90 GLU A O 1
ATOM 686 N N . ASN A 1 91 ? -7.480 -0.925 -1.304 1.00 92.00 91 ASN A N 1
ATOM 687 C CA . ASN A 1 91 ? -6.278 -0.442 -1.983 1.00 92.00 91 ASN A CA 1
ATOM 688 C C . ASN A 1 91 ? -5.187 -1.522 -2.055 1.00 92.00 91 ASN A C 1
ATOM 690 O O . ASN A 1 91 ? -4.653 -1.776 -3.134 1.00 92.00 91 ASN A O 1
ATOM 694 N N . LEU A 1 92 ? -4.893 -2.193 -0.937 1.00 97.12 92 LEU A N 1
ATOM 695 C CA . LEU A 1 92 ? -3.898 -3.263 -0.900 1.00 97.12 92 LEU A CA 1
ATOM 696 C C . LEU A 1 92 ? -4.332 -4.469 -1.745 1.00 97.12 92 LEU A C 1
ATOM 698 O O . LEU A 1 92 ? -3.534 -5.002 -2.513 1.00 97.12 92 LEU A O 1
ATOM 702 N N . ASN A 1 93 ? -5.593 -4.891 -1.649 1.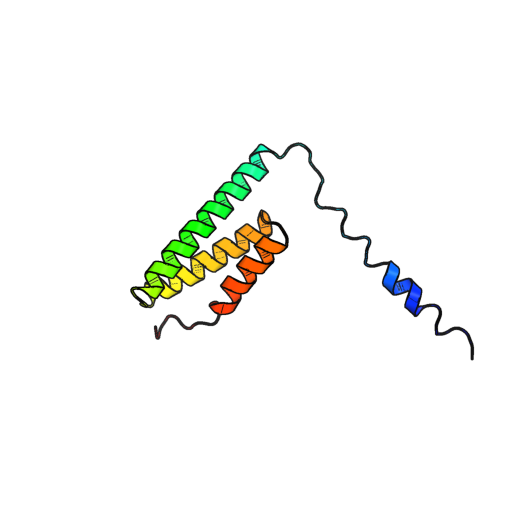00 97.00 93 ASN A N 1
ATOM 703 C CA . ASN A 1 93 ? -6.119 -6.036 -2.392 1.00 97.00 93 ASN A CA 1
ATOM 704 C C . ASN A 1 93 ? -6.070 -5.837 -3.910 1.00 97.00 93 ASN A C 1
ATOM 706 O O . ASN A 1 93 ? -5.903 -6.816 -4.632 1.00 97.00 93 ASN A O 1
ATOM 710 N N . ALA A 1 94 ? -6.163 -4.596 -4.392 1.00 95.00 94 ALA A N 1
ATOM 711 C CA . ALA A 1 94 ? -6.045 -4.298 -5.815 1.00 95.00 94 ALA A CA 1
ATOM 712 C C . ALA A 1 94 ? -4.641 -4.578 -6.385 1.00 95.00 94 ALA A C 1
ATOM 714 O O . ALA A 1 94 ? -4.519 -4.832 -7.585 1.00 95.00 94 ALA A O 1
ATOM 715 N N . ILE A 1 95 ? -3.594 -4.532 -5.549 1.00 94.50 95 ILE A N 1
ATOM 716 C CA . ILE A 1 95 ? -2.190 -4.545 -6.000 1.00 94.50 95 ILE A CA 1
ATOM 717 C C . ILE A 1 95 ? -1.313 -5.629 -5.358 1.00 94.50 95 ILE A C 1
ATOM 719 O O . ILE A 1 95 ? -0.209 -5.879 -5.839 1.00 94.50 95 ILE A O 1
ATOM 723 N N . LYS A 1 96 ? -1.757 -6.278 -4.273 1.00 94.25 96 LYS A N 1
ATOM 724 C CA . LYS A 1 96 ? -0.929 -7.220 -3.494 1.00 94.25 96 LYS A CA 1
ATOM 725 C C . LYS A 1 96 ? -0.389 -8.387 -4.327 1.00 94.25 96 LYS A C 1
ATOM 727 O O . LYS A 1 96 ? 0.747 -8.804 -4.111 1.00 94.25 96 LYS A O 1
ATOM 732 N N . ASP A 1 97 ? -1.171 -8.837 -5.307 1.00 95.31 97 ASP A N 1
ATOM 733 C CA . ASP A 1 97 ? -0.854 -9.977 -6.171 1.00 95.31 97 ASP A CA 1
ATOM 734 C C . ASP A 1 97 ? -0.167 -9.556 -7.482 1.00 95.31 97 ASP A C 1
ATOM 736 O O . ASP A 1 97 ? 0.059 -10.387 -8.358 1.00 95.31 97 ASP A O 1
ATOM 740 N N . TRP A 1 98 ? 0.162 -8.270 -7.658 1.00 93.69 98 TRP A N 1
ATOM 741 C CA . TRP A 1 98 ? 0.931 -7.838 -8.824 1.00 93.69 98 TRP A CA 1
ATOM 742 C C . TRP A 1 98 ? 2.360 -8.365 -8.733 1.00 93.69 98 TRP A C 1
ATOM 744 O O . TRP A 1 98 ? 3.050 -8.139 -7.734 1.00 93.69 98 TRP A O 1
ATOM 754 N N . ASP A 1 99 ? 2.813 -9.022 -9.797 1.00 93.88 99 ASP A N 1
ATOM 755 C CA . ASP A 1 99 ? 4.227 -9.303 -10.005 1.00 93.88 99 ASP A CA 1
ATOM 756 C C . ASP A 1 99 ? 4.919 -8.014 -10.456 1.00 93.88 99 ASP A C 1
ATOM 758 O O . ASP A 1 99 ? 4.572 -7.451 -11.494 1.00 93.88 99 ASP A O 1
ATOM 762 N N . CYS A 1 100 ? 5.852 -7.512 -9.650 1.00 93.19 100 CYS A N 1
ATOM 763 C CA . CYS A 1 100 ? 6.608 -6.309 -9.979 1.00 93.19 100 CYS A CA 1
ATOM 764 C C . CYS A 1 100 ? 7.845 -6.598 -10.828 1.00 93.19 100 CYS A C 1
ATOM 766 O O . CYS A 1 100 ? 8.464 -5.657 -11.301 1.00 93.19 100 CYS A O 1
ATOM 768 N N . THR A 1 101 ? 8.230 -7.859 -11.038 1.00 89.44 101 THR A N 1
ATOM 769 C CA . THR A 1 101 ? 9.424 -8.190 -11.832 1.00 89.44 101 THR A CA 1
ATOM 770 C C . THR A 1 101 ? 9.216 -7.997 -13.335 1.00 89.44 101 THR A C 1
ATOM 772 O O . THR A 1 101 ? 10.188 -7.812 -14.064 1.00 89.44 101 THR A O 1
ATOM 775 N N . GLU A 1 102 ? 7.959 -7.993 -13.786 1.00 72.62 102 GLU A N 1
ATOM 776 C CA . GLU A 1 102 ? 7.567 -7.865 -15.195 1.00 72.62 102 GLU A CA 1
ATOM 777 C C . GLU A 1 102 ? 6.962 -6.495 -15.552 1.00 72.62 102 GLU A C 1
ATOM 779 O O . GLU A 1 102 ? 6.472 -6.326 -16.671 1.00 72.62 102 GLU A O 1
ATOM 784 N N . ARG A 1 103 ? 6.945 -5.533 -14.618 1.00 63.44 103 ARG A N 1
ATOM 785 C CA . ARG A 1 103 ? 6.341 -4.207 -14.827 1.00 63.44 103 ARG A CA 1
ATOM 786 C C . ARG A 1 103 ? 7.361 -3.131 -15.156 1.00 63.44 103 ARG A C 1
ATOM 788 O O . ARG A 1 103 ? 8.422 -3.107 -14.496 1.00 63.44 103 ARG A O 1
#

Nearest PDB structures (foldseek):
  2lch-assembly1_A  TM=7.024E-01  e=3.896E-01  Thermotoga maritima
  2kcl-assembly1_A  TM=3.798E-01  e=1.490E+00  Salinibacter ruber DSM 13855
  8e0n-assembly1_A  TM=4.580E-01  e=8.431E+00  synthetic construct

Foldseek 3Di:
DDDPPPVVVVVVVPPVPPPPPDPPDPPCPVVLVVLVVVLVVLVVQLVVLVVVCVVPVALVSLVSNLVSLVVNLVSCVVRNDPVSNVVSVVSNVVRVPDDSHVD

Solvent-accessible surface area (backbone atoms only — not comparable to full-atom values): 5916 Å² total; per-residue (Å²): 145,83,80,76,78,70,62,64,65,60,60,67,68,67,71,73,75,79,83,78,83,87,84,84,67,102,80,39,72,68,58,54,50,53,41,44,50,54,39,52,50,32,48,51,50,24,50,54,28,46,50,46,21,74,76,46,52,40,36,67,33,40,48,50,22,50,50,31,30,48,53,30,28,58,38,18,71,74,56,44,54,74,68,50,30,49,55,30,46,54,58,29,67,76,46,70,82,59,69,34,90,84,64

Mean predicted aligned error: 12.91 Å

Sequence (103 aa):
MKHLNSFLLLLVALFCSVALTSCLGDDDEDKGKSCMEELNALAKVNYEKTLAFSNDPTPENCEAMKKTATDFFNKAKQCGDANMIQAAEENLNAIKDWDCTER